Protein AF-A0A0F9JT45-F1 (afdb_monomer_lite)

Secondary structure (DSSP, 8-state):
---TT--SSSHHHHHHHHHTPPSTTHHHHHHHHIIIIITT-TT--B---HHHHHHHHHSPPTTT-PPP-EEE---TTPPPEEE-EEEESSTTS-B-TTTEEEE-HHHHHHHTT--HHHHHHHHHHHHHHSSTTT--

Organism: NCBI:txid412755

Radius of gyration: 20.32 Å; chains: 1; bounding box: 51×33×60 Å

Sequence (136 aa):
MKSGNTKSCGCLSREIKAATALPGSLGAMRQVILQNYKRGGKGKAWDLSEIEFYNISQGPCFYCGAVPTQKRKGKGNGHDFVYNGVDRIDNTKDYIKSNCVPCCKICNYAKSNMSLKEFQKWAIKLGKNAMAEQWG

pLDDT: mean 85.78, std 13.14, range [45.91, 98.44]

Foldseek 3Di:
DDDPPDPDPCVVVLVVCVVPFDPEQLQQLVVLCCVCPVPPDDPADAPDDSVLQLVQFQAQAPPPRHGFDDWGCGPDPYHIDTTFHWDFLQPVHHNDSVGIHGHHPVLCVQCPNPHNVRSVVVVVCCVVDPCPPPVD

Structure (mmCIF, N/CA/C/O backbone):
data_AF-A0A0F9JT45-F1
#
_entry.id   AF-A0A0F9JT45-F1
#
loop_
_atom_site.group_PDB
_atom_site.id
_atom_site.type_symbol
_atom_site.label_atom_id
_atom_site.label_alt_id
_atom_site.label_comp_id
_atom_site.label_asym_id
_atom_site.label_entity_id
_atom_site.label_seq_id
_atom_site.pdbx_PDB_ins_code
_atom_site.Cartn_x
_atom_site.Cartn_y
_atom_site.Cartn_z
_atom_site.occupancy
_atom_site.B_iso_or_equiv
_atom_site.auth_seq_id
_atom_site.auth_comp_id
_atom_site.auth_asym_id
_atom_site.auth_atom_id
_atom_site.pdbx_PDB_model_num
ATOM 1 N N . MET A 1 1 ? 10.444 23.303 -44.859 1.00 45.91 1 MET A N 1
ATOM 2 C CA . MET A 1 1 ? 11.021 23.435 -43.503 1.00 45.91 1 MET A CA 1
ATOM 3 C C . MET A 1 1 ? 11.325 22.029 -42.979 1.00 45.91 1 MET A C 1
ATOM 5 O O . MET A 1 1 ? 10.394 21.308 -42.653 1.00 45.91 1 MET A O 1
ATOM 9 N N . LYS A 1 2 ? 12.584 21.566 -43.013 1.00 47.28 2 LYS A N 1
ATOM 10 C CA . LYS A 1 2 ? 12.975 20.271 -42.421 1.00 47.28 2 LYS A CA 1
ATOM 11 C C . LYS A 1 2 ? 13.520 20.562 -41.027 1.00 47.28 2 LYS A C 1
ATOM 13 O O . LYS A 1 2 ? 14.575 21.175 -40.915 1.00 47.28 2 LYS A O 1
ATOM 18 N N . SER A 1 3 ? 12.794 20.199 -39.972 1.00 55.66 3 SER A N 1
ATOM 19 C CA . SER A 1 3 ? 13.337 20.319 -38.619 1.00 55.66 3 SER A CA 1
ATOM 20 C C . SER A 1 3 ? 14.501 19.327 -38.471 1.00 55.66 3 SER A C 1
ATOM 22 O O . SER A 1 3 ? 14.342 18.128 -38.702 1.00 55.66 3 SER A O 1
ATOM 24 N N . GLY A 1 4 ? 15.687 19.818 -38.099 1.00 59.53 4 GLY A N 1
ATOM 25 C CA . GLY A 1 4 ? 16.924 19.030 -37.951 1.00 59.53 4 GLY A CA 1
ATOM 26 C C . GLY A 1 4 ? 16.915 17.987 -36.820 1.00 59.53 4 GLY A C 1
ATOM 27 O O . GLY A 1 4 ? 17.956 17.428 -36.497 1.00 59.53 4 GLY A O 1
ATOM 28 N N . ASN A 1 5 ? 15.752 17.711 -36.221 1.00 64.75 5 ASN A N 1
ATOM 29 C CA . ASN A 1 5 ? 15.586 16.787 -35.096 1.00 64.75 5 ASN A CA 1
ATOM 30 C C . ASN A 1 5 ? 15.126 15.379 -35.509 1.00 64.75 5 ASN A C 1
ATOM 32 O O . ASN A 1 5 ? 15.072 14.479 -34.669 1.00 64.75 5 ASN A O 1
ATOM 36 N N . THR A 1 6 ? 14.787 15.157 -36.781 1.00 63.97 6 THR A N 1
ATOM 37 C CA . THR A 1 6 ? 14.253 13.867 -37.240 1.00 63.97 6 THR A CA 1
ATOM 38 C C . THR A 1 6 ? 15.387 12.958 -37.715 1.00 63.97 6 THR A C 1
ATOM 40 O O . THR A 1 6 ? 15.834 13.055 -38.853 1.00 63.97 6 THR A O 1
ATOM 43 N N . LYS A 1 7 ? 15.859 12.065 -36.834 1.00 65.75 7 LYS A N 1
ATOM 44 C CA . LYS A 1 7 ? 16.966 11.126 -37.119 1.00 65.75 7 LYS A CA 1
ATOM 45 C C . LYS A 1 7 ? 16.560 9.871 -37.914 1.00 65.75 7 LYS A C 1
ATOM 47 O O . LYS A 1 7 ? 17.424 9.078 -38.261 1.00 65.75 7 LYS A O 1
ATOM 52 N N . SER A 1 8 ? 15.266 9.640 -38.159 1.00 67.75 8 SER A N 1
ATOM 53 C CA . SER A 1 8 ? 14.771 8.481 -38.928 1.00 67.75 8 SER A CA 1
ATOM 54 C C . SER A 1 8 ? 13.320 8.669 -39.388 1.00 67.75 8 SER A C 1
ATOM 56 O O . SER A 1 8 ? 12.623 9.550 -38.888 1.00 67.75 8 SER A O 1
ATOM 58 N N . CYS A 1 9 ? 12.831 7.774 -40.251 1.00 73.81 9 CYS A N 1
ATOM 59 C CA . CYS A 1 9 ? 11.432 7.691 -40.695 1.00 73.81 9 CYS A CA 1
ATOM 60 C C . CYS A 1 9 ? 10.429 7.218 -39.613 1.00 73.81 9 CYS A C 1
ATOM 62 O O . CYS A 1 9 ? 9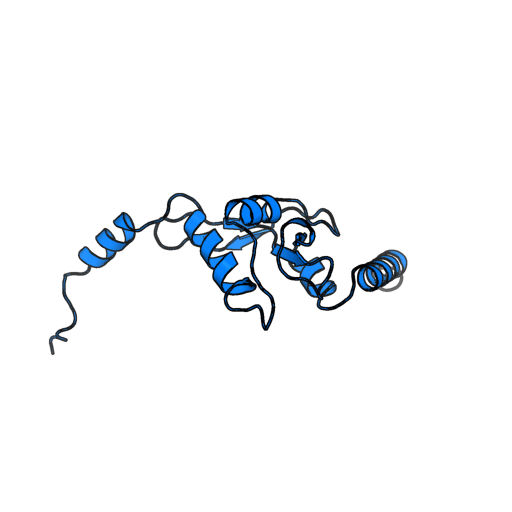.286 6.904 -39.927 1.00 73.81 9 CYS A O 1
ATOM 64 N N . GLY A 1 10 ? 10.836 7.150 -38.338 1.00 65.81 10 GLY A N 1
ATOM 65 C CA . GLY A 1 10 ? 10.002 6.701 -37.215 1.00 65.81 10 GLY A CA 1
ATOM 66 C C . GLY A 1 10 ? 10.206 5.234 -36.813 1.00 65.81 10 GLY A C 1
ATOM 67 O O . GLY A 1 10 ? 9.851 4.861 -35.692 1.00 65.81 10 GLY A O 1
ATOM 68 N N . CYS A 1 11 ? 10.849 4.424 -37.660 1.00 75.50 11 CYS A N 1
ATOM 69 C CA . CYS A 1 11 ? 11.159 3.013 -37.384 1.00 75.50 11 CYS A CA 1
ATOM 70 C C . CYS A 1 11 ? 12.142 2.848 -36.217 1.00 75.50 11 CYS A C 1
ATOM 72 O O . CYS A 1 11 ? 11.876 2.068 -35.305 1.00 75.50 11 CYS A O 1
ATOM 74 N N . LEU A 1 12 ? 13.164 3.710 -36.143 1.00 75.00 12 LEU A N 1
ATOM 75 C CA . LEU A 1 12 ? 14.150 3.704 -35.058 1.00 75.00 12 LEU A CA 1
ATOM 76 C C . LEU A 1 12 ? 13.499 3.870 -33.673 1.00 75.00 12 LEU A C 1
ATOM 78 O O . LEU A 1 12 ? 13.908 3.244 -32.701 1.00 75.00 12 LEU A O 1
ATOM 82 N N . SER A 1 13 ? 12.443 4.686 -33.559 1.00 71.56 13 SER A N 1
ATOM 83 C CA . SER A 1 13 ? 11.729 4.855 -32.285 1.00 71.56 13 SER A CA 1
ATOM 84 C C . SER A 1 13 ? 10.945 3.602 -31.886 1.00 71.56 13 SER A C 1
ATOM 86 O O . SER A 1 13 ? 10.856 3.290 -30.698 1.00 71.56 13 SER A O 1
ATOM 88 N N . ARG A 1 14 ? 10.366 2.884 -32.857 1.00 72.25 14 ARG A N 1
ATOM 89 C CA . ARG A 1 14 ? 9.633 1.634 -32.606 1.00 72.25 14 ARG A CA 1
ATOM 90 C C . ARG A 1 14 ? 10.591 0.512 -32.210 1.00 72.25 14 ARG A C 1
ATOM 92 O O . ARG A 1 14 ? 10.318 -0.173 -31.230 1.00 72.25 14 ARG A O 1
ATOM 99 N N . GLU A 1 15 ? 11.719 0.390 -32.900 1.00 76.88 15 GLU A N 1
ATOM 100 C CA . GLU A 1 15 ? 12.769 -0.599 -32.625 1.00 76.88 15 GLU A CA 1
ATOM 101 C C . GLU A 1 15 ? 13.390 -0.399 -31.241 1.00 76.88 15 GLU A C 1
ATOM 103 O O . GLU A 1 15 ? 13.425 -1.334 -30.444 1.00 76.88 15 GLU A O 1
ATOM 108 N N . ILE A 1 16 ? 13.773 0.835 -30.892 1.00 75.25 16 ILE A N 1
ATOM 109 C CA . ILE A 1 16 ? 14.309 1.146 -29.559 1.00 75.25 16 ILE A CA 1
ATOM 110 C C . ILE A 1 16 ? 13.280 0.827 -28.467 1.00 75.25 16 ILE A C 1
ATOM 112 O O . ILE A 1 16 ? 13.630 0.251 -27.438 1.00 75.25 16 ILE A O 1
ATOM 116 N N . LYS A 1 17 ? 12.000 1.172 -28.665 1.00 72.56 17 LYS A N 1
ATOM 117 C CA . LYS A 1 17 ? 10.938 0.861 -27.691 1.00 72.56 17 LYS A CA 1
ATOM 118 C C . LYS A 1 17 ? 10.716 -0.639 -27.524 1.00 72.56 17 LYS A C 1
ATOM 120 O O . LYS A 1 17 ? 10.436 -1.067 -26.411 1.00 72.56 17 LYS A O 1
ATOM 125 N N . ALA A 1 18 ? 10.826 -1.417 -28.598 1.00 71.31 18 ALA A N 1
ATOM 126 C CA . ALA A 1 18 ? 10.736 -2.871 -28.531 1.00 71.31 18 ALA A CA 1
ATOM 127 C C . ALA A 1 18 ? 11.945 -3.469 -27.793 1.00 71.31 18 ALA A C 1
ATOM 129 O O . ALA A 1 18 ? 11.760 -4.272 -26.886 1.00 71.31 18 ALA A O 1
ATOM 130 N N . ALA A 1 19 ? 13.161 -3.014 -28.110 1.00 69.00 19 ALA A N 1
ATOM 131 C CA . ALA A 1 19 ? 14.399 -3.487 -27.488 1.00 69.00 19 ALA A CA 1
ATOM 132 C C . ALA A 1 19 ? 14.518 -3.126 -25.995 1.00 69.00 19 ALA A C 1
ATOM 134 O O . ALA A 1 19 ? 15.169 -3.832 -25.234 1.00 69.00 19 ALA A O 1
ATOM 135 N N . THR A 1 20 ? 13.888 -2.030 -25.566 1.00 69.31 20 THR A N 1
ATOM 136 C CA . THR A 1 20 ? 13.903 -1.558 -24.168 1.00 69.31 20 THR A CA 1
ATOM 137 C C . THR A 1 20 ? 12.649 -1.942 -23.378 1.00 69.31 20 THR A C 1
ATOM 139 O O . THR A 1 20 ? 12.500 -1.541 -22.219 1.00 69.31 20 THR A O 1
ATOM 142 N N . ALA A 1 21 ? 11.727 -2.698 -23.981 1.00 66.88 21 ALA A N 1
ATOM 143 C CA . ALA A 1 21 ? 10.510 -3.132 -23.313 1.00 66.88 21 ALA A CA 1
ATOM 144 C C . ALA A 1 21 ? 10.853 -4.079 -22.154 1.00 66.88 21 ALA A C 1
ATOM 146 O O . ALA A 1 21 ? 11.523 -5.093 -22.329 1.00 66.88 21 ALA A O 1
ATOM 147 N N . LEU A 1 22 ? 10.378 -3.749 -20.952 1.00 70.69 22 LEU A N 1
ATOM 148 C CA . LEU A 1 22 ? 10.501 -4.642 -19.802 1.00 70.69 22 LEU A CA 1
ATOM 149 C C . LEU A 1 22 ? 9.514 -5.812 -19.943 1.00 70.69 22 LEU A C 1
ATOM 151 O O . LEU A 1 22 ? 8.386 -5.587 -20.394 1.00 70.69 22 LEU A O 1
ATOM 155 N N . PRO A 1 23 ? 9.895 -7.031 -19.526 1.00 71.00 23 PRO A N 1
ATOM 156 C CA . PRO A 1 23 ? 9.037 -8.201 -19.649 1.00 71.00 23 PRO A CA 1
ATOM 157 C C . PRO A 1 23 ? 7.801 -8.090 -18.749 1.00 71.00 23 PRO A C 1
ATOM 159 O O . PRO A 1 23 ? 7.854 -7.552 -17.636 1.00 71.00 23 PRO A O 1
ATOM 162 N N . GLY A 1 24 ? 6.683 -8.638 -19.226 1.00 83.12 24 GLY A N 1
ATOM 163 C CA . GLY A 1 24 ? 5.453 -8.747 -18.446 1.00 83.12 24 GLY A CA 1
ATOM 164 C C . GLY A 1 24 ? 4.906 -7.392 -17.984 1.00 83.12 24 GLY A C 1
ATOM 165 O O . GLY A 1 24 ? 4.845 -6.419 -18.738 1.00 83.12 24 GLY A O 1
ATOM 166 N N . SER A 1 25 ? 4.489 -7.340 -16.721 1.00 88.88 25 SER A N 1
ATOM 167 C CA . SER A 1 25 ? 3.911 -6.159 -16.071 1.00 88.88 25 SER A CA 1
ATOM 168 C C . SER A 1 25 ? 4.940 -5.323 -15.291 1.00 88.88 25 SER A C 1
ATOM 170 O O . SER A 1 25 ? 4.585 -4.303 -14.692 1.00 88.88 25 SER A O 1
ATOM 172 N N . LEU A 1 26 ? 6.230 -5.689 -15.33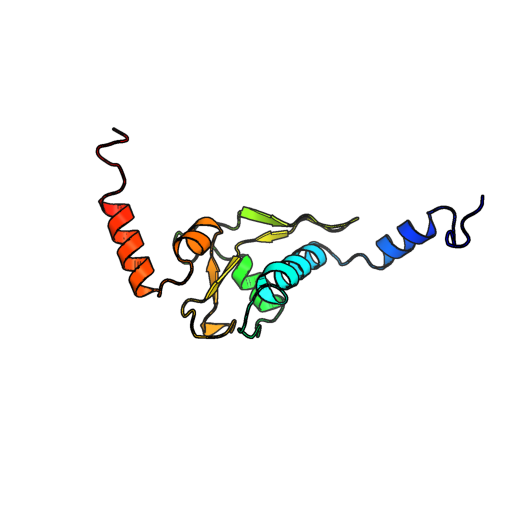0 1.00 88.50 26 LEU A N 1
ATOM 173 C CA . LEU A 1 26 ? 7.289 -5.083 -14.511 1.00 88.50 26 LEU A CA 1
ATOM 174 C C . LEU A 1 26 ? 7.415 -3.568 -14.728 1.00 88.50 26 LEU A C 1
ATOM 176 O O . LEU A 1 26 ? 7.564 -2.794 -13.781 1.00 88.50 26 LEU A O 1
ATOM 180 N N . GLY A 1 27 ? 7.307 -3.120 -15.981 1.00 90.19 27 GLY A N 1
ATOM 181 C CA . GLY A 1 27 ? 7.345 -1.695 -16.312 1.00 90.19 27 GLY A CA 1
ATOM 182 C C . GLY A 1 27 ? 6.165 -0.910 -15.732 1.00 90.19 27 GLY A C 1
ATOM 183 O O . GLY A 1 27 ? 6.344 0.218 -15.266 1.00 90.19 27 GLY A O 1
ATOM 184 N N . ALA A 1 28 ? 4.967 -1.499 -15.720 1.00 93.00 28 ALA A N 1
ATOM 185 C CA . ALA A 1 28 ? 3.786 -0.897 -15.108 1.00 93.00 28 ALA A CA 1
ATOM 186 C C . ALA A 1 28 ? 3.910 -0.873 -13.575 1.00 93.00 28 ALA A C 1
ATOM 188 O O . ALA A 1 28 ? 3.671 0.170 -12.967 1.00 93.00 28 ALA A O 1
ATOM 189 N N . MET A 1 29 ? 4.385 -1.959 -12.960 1.00 93.38 29 MET A N 1
ATOM 190 C CA . MET A 1 29 ? 4.656 -2.048 -11.520 1.00 93.38 29 MET A CA 1
ATOM 191 C C . MET A 1 29 ? 5.655 -0.981 -11.049 1.00 93.38 29 MET A C 1
ATOM 193 O O . MET A 1 29 ? 5.364 -0.214 -10.130 1.00 93.38 29 MET A O 1
ATOM 197 N N . ARG A 1 30 ? 6.806 -0.847 -11.721 1.00 92.31 30 ARG A N 1
ATOM 198 C CA . ARG A 1 30 ? 7.820 0.173 -11.392 1.00 92.31 30 ARG A CA 1
ATOM 199 C C . ARG A 1 30 ? 7.266 1.593 -11.471 1.00 92.31 30 ARG A C 1
ATOM 201 O O . ARG A 1 30 ? 7.626 2.442 -10.658 1.00 92.31 30 ARG A O 1
ATOM 208 N N . GLN A 1 31 ? 6.360 1.865 -12.413 1.00 91.00 31 GLN A N 1
ATOM 209 C CA . GLN A 1 31 ? 5.684 3.162 -12.475 1.00 91.00 31 GLN A CA 1
ATOM 210 C C . GLN A 1 31 ? 4.779 3.410 -11.265 1.00 91.00 31 GLN A C 1
ATOM 212 O O . GLN A 1 31 ? 4.736 4.545 -10.794 1.00 91.00 31 GLN A O 1
ATOM 217 N N . VAL A 1 32 ? 4.085 2.389 -10.752 1.00 91.50 32 VAL A N 1
ATOM 218 C CA . VAL A 1 32 ? 3.280 2.508 -9.523 1.00 91.50 32 VAL A CA 1
ATOM 219 C C . VAL A 1 32 ? 4.168 2.884 -8.336 1.00 91.50 32 VAL A C 1
ATOM 221 O O . VAL A 1 32 ? 3.842 3.843 -7.633 1.00 91.50 32 VAL A O 1
ATOM 224 N N . ILE A 1 33 ? 5.301 2.192 -8.162 1.00 90.62 33 ILE A N 1
ATOM 225 C CA . ILE A 1 33 ? 6.294 2.481 -7.111 1.00 90.62 33 ILE A CA 1
ATOM 226 C C . ILE A 1 33 ? 6.785 3.931 -7.226 1.00 90.62 33 ILE A C 1
ATOM 228 O O . ILE A 1 33 ? 6.785 4.691 -6.256 1.00 90.62 33 ILE A O 1
ATOM 232 N N . LEU A 1 34 ? 7.170 4.349 -8.435 1.00 88.38 34 LEU A N 1
ATOM 233 C CA . LEU A 1 34 ? 7.713 5.686 -8.670 1.00 88.38 34 LEU A CA 1
ATOM 234 C C . LEU A 1 34 ? 6.697 6.799 -8.405 1.00 88.38 34 LEU A C 1
ATOM 236 O O . LEU A 1 34 ? 7.047 7.798 -7.780 1.00 88.38 34 LEU A O 1
ATOM 240 N N . GLN A 1 35 ? 5.464 6.652 -8.895 1.00 83.12 35 GLN A N 1
ATOM 241 C CA . GLN A 1 35 ? 4.447 7.701 -8.803 1.00 83.12 35 GLN A CA 1
ATOM 242 C C . GLN A 1 35 ? 3.930 7.892 -7.384 1.00 83.12 35 GLN A C 1
ATOM 244 O O . GLN A 1 35 ? 3.907 9.018 -6.895 1.00 83.12 35 GLN A O 1
ATOM 249 N N . ASN A 1 36 ? 3.521 6.808 -6.732 1.00 73.38 36 ASN A N 1
ATOM 250 C CA . ASN A 1 36 ? 2.840 6.912 -5.447 1.00 73.38 36 ASN A CA 1
ATOM 251 C C . ASN A 1 36 ? 3.827 7.089 -4.295 1.00 73.38 36 ASN A C 1
ATOM 253 O O . ASN A 1 36 ? 3.494 7.734 -3.306 1.00 73.38 36 ASN A O 1
ATOM 257 N N . TYR A 1 37 ? 5.044 6.556 -4.433 1.00 73.56 37 TYR A N 1
ATOM 258 C CA . TYR A 1 37 ? 5.875 6.322 -3.261 1.00 73.56 37 TYR A CA 1
ATOM 259 C C . TYR A 1 37 ? 7.269 6.944 -3.329 1.00 73.56 37 TYR A C 1
ATOM 261 O O . TYR A 1 37 ? 7.678 7.567 -2.356 1.00 73.56 37 TYR A O 1
ATOM 269 N N . LYS A 1 38 ? 7.970 6.894 -4.472 1.00 69.94 38 LYS A N 1
ATOM 270 C CA . LYS A 1 38 ? 9.281 7.573 -4.600 1.00 69.94 38 LYS A CA 1
ATOM 271 C C . LYS A 1 38 ? 9.180 9.073 -4.891 1.00 69.94 38 LYS A C 1
ATOM 273 O O . LYS A 1 38 ? 10.080 9.817 -4.527 1.00 69.94 38 LYS A O 1
ATOM 278 N N . ARG A 1 39 ? 8.118 9.525 -5.571 1.00 62.03 39 ARG A N 1
ATOM 279 C CA . ARG A 1 39 ? 7.908 10.951 -5.912 1.00 62.03 39 ARG A CA 1
ATOM 280 C C . ARG A 1 39 ? 6.833 11.637 -5.067 1.00 62.03 39 ARG A C 1
ATOM 282 O O . ARG A 1 39 ? 6.888 12.848 -4.903 1.00 62.03 39 ARG A O 1
ATOM 289 N N . GLY A 1 40 ? 5.856 10.877 -4.565 1.00 56.22 40 GLY A N 1
ATOM 290 C CA . GLY A 1 40 ? 4.702 11.401 -3.822 1.00 56.22 40 GLY A CA 1
ATOM 291 C C . GLY A 1 40 ? 4.845 11.401 -2.295 1.00 56.22 40 GLY A C 1
ATOM 292 O O . GLY A 1 40 ? 4.106 12.116 -1.620 1.00 56.22 40 GLY A O 1
ATOM 293 N N . GLY A 1 41 ? 5.786 10.634 -1.733 1.00 58.50 41 GLY A N 1
ATOM 294 C CA . GLY A 1 41 ? 6.009 10.556 -0.290 1.00 58.50 41 GLY A CA 1
ATOM 295 C C . GLY A 1 41 ? 6.738 11.789 0.237 1.00 58.50 41 GLY A C 1
ATOM 296 O O . GLY A 1 41 ? 7.964 11.814 0.278 1.00 58.50 41 GLY A O 1
ATOM 297 N N . LYS A 1 42 ? 6.007 12.825 0.658 1.00 61.59 42 LYS A N 1
ATOM 298 C CA . LYS A 1 42 ? 6.602 13.947 1.397 1.00 61.59 42 LYS A CA 1
ATOM 299 C C . LYS A 1 42 ? 7.132 13.432 2.746 1.00 61.59 42 LYS A C 1
ATOM 301 O O . LYS A 1 42 ? 6.364 13.257 3.685 1.00 61.59 42 LYS A O 1
ATOM 306 N N . GLY A 1 43 ? 8.438 13.170 2.818 1.00 70.44 43 GLY A N 1
ATOM 307 C CA . GLY A 1 43 ? 9.174 12.961 4.071 1.00 70.44 43 GLY A CA 1
ATOM 308 C C . GLY A 1 43 ? 9.199 11.538 4.641 1.00 70.44 43 GLY A C 1
ATOM 309 O O . GLY A 1 43 ? 9.374 11.403 5.850 1.00 70.44 43 GLY A O 1
ATOM 310 N N . LYS A 1 44 ? 9.009 10.488 3.824 1.00 84.25 44 LYS A N 1
ATOM 311 C CA . LYS A 1 44 ? 9.135 9.084 4.271 1.00 84.25 44 LYS A CA 1
ATOM 312 C C . LYS A 1 44 ? 9.978 8.259 3.312 1.00 84.25 44 LYS A C 1
ATOM 314 O O . LYS A 1 44 ? 9.783 8.340 2.099 1.00 84.25 44 LYS A O 1
ATOM 319 N N . ALA A 1 45 ? 10.900 7.476 3.859 1.00 88.69 45 ALA A N 1
ATOM 320 C CA . ALA A 1 45 ? 11.790 6.631 3.080 1.00 88.69 45 ALA A CA 1
ATOM 321 C C . ALA A 1 45 ? 11.038 5.425 2.501 1.00 88.69 45 ALA A C 1
ATOM 323 O O . ALA A 1 45 ? 10.094 4.900 3.101 1.00 88.69 45 ALA A O 1
ATOM 324 N N . TRP A 1 46 ? 11.467 4.999 1.314 1.00 90.44 46 TRP A N 1
ATOM 325 C CA . TRP A 1 46 ? 10.991 3.783 0.667 1.00 90.44 46 TRP A CA 1
ATOM 326 C C . TRP A 1 46 ? 12.066 2.705 0.738 1.00 90.44 46 TRP A C 1
ATOM 328 O O . TRP A 1 46 ? 13.031 2.768 -0.023 1.00 90.44 46 TRP A O 1
ATOM 338 N N . ASP A 1 47 ? 11.864 1.720 1.611 1.00 92.75 47 ASP A N 1
ATOM 339 C CA . ASP A 1 47 ? 12.793 0.613 1.878 1.00 92.75 47 ASP A CA 1
ATOM 340 C C . ASP A 1 47 ? 12.162 -0.755 1.553 1.00 92.75 47 ASP A C 1
ATOM 342 O O . ASP A 1 47 ? 12.477 -1.787 2.134 1.00 92.75 47 ASP A O 1
ATOM 346 N N . LEU A 1 48 ? 11.212 -0.764 0.614 1.00 92.38 48 LEU A N 1
ATOM 347 C CA . LEU A 1 48 ? 10.676 -1.994 0.038 1.00 92.38 48 LEU A CA 1
ATOM 348 C C . LEU A 1 48 ? 11.395 -2.301 -1.275 1.00 92.38 48 LEU A C 1
ATOM 350 O O . LEU A 1 48 ? 11.416 -1.473 -2.199 1.00 92.38 48 LEU A O 1
ATOM 354 N N . SER A 1 49 ? 11.905 -3.522 -1.399 1.00 92.94 49 SER A N 1
ATOM 355 C CA . SER A 1 49 ? 12.355 -4.067 -2.678 1.00 92.94 49 SER A CA 1
ATOM 356 C C . SER A 1 49 ? 11.185 -4.240 -3.658 1.00 92.94 49 SER A C 1
ATOM 358 O O . SER A 1 49 ? 10.010 -4.245 -3.284 1.00 92.94 49 SER A O 1
ATOM 360 N N . GLU A 1 50 ? 11.493 -4.412 -4.947 1.00 92.62 50 GLU A N 1
ATOM 361 C CA . GLU A 1 50 ? 10.468 -4.662 -5.973 1.00 92.62 50 GLU A CA 1
ATOM 362 C C . GLU A 1 50 ? 9.672 -5.947 -5.701 1.00 92.62 50 GLU A C 1
ATOM 364 O O . GLU A 1 50 ? 8.465 -5.976 -5.932 1.00 92.62 50 GLU A O 1
ATOM 369 N N . ILE A 1 51 ? 10.333 -6.979 -5.168 1.00 94.06 51 ILE A N 1
ATOM 370 C CA . ILE A 1 51 ? 9.716 -8.269 -4.831 1.00 94.06 51 ILE A CA 1
ATOM 371 C C . ILE A 1 51 ? 8.799 -8.128 -3.615 1.00 94.06 51 ILE A C 1
ATOM 373 O O . ILE A 1 51 ? 7.682 -8.641 -3.621 1.00 94.06 51 ILE A O 1
ATOM 377 N N . GLU A 1 52 ? 9.230 -7.408 -2.579 1.00 94.88 52 GLU A N 1
ATOM 378 C CA . GLU A 1 52 ? 8.384 -7.153 -1.409 1.00 94.88 52 GLU A CA 1
ATOM 379 C C . GLU A 1 52 ? 7.166 -6.320 -1.779 1.00 94.88 52 GLU A C 1
ATOM 381 O O . GLU A 1 52 ? 6.050 -6.675 -1.406 1.00 94.88 52 GLU A O 1
ATOM 386 N N . PHE A 1 53 ? 7.361 -5.259 -2.568 1.00 95.19 53 PHE A N 1
ATOM 387 C CA . PHE A 1 53 ? 6.252 -4.481 -3.102 1.00 95.19 53 PHE A CA 1
ATOM 388 C C . PHE A 1 53 ? 5.287 -5.363 -3.892 1.00 95.19 53 PHE A C 1
ATOM 390 O O . PHE A 1 53 ? 4.084 -5.288 -3.657 1.00 95.19 53 PHE A O 1
ATOM 397 N N . TYR A 1 54 ? 5.797 -6.202 -4.799 1.00 95.19 54 TYR A N 1
ATOM 398 C CA . TYR A 1 54 ? 4.970 -7.118 -5.576 1.00 95.19 54 TYR A CA 1
ATOM 399 C C . TYR A 1 54 ? 4.133 -7.999 -4.647 1.00 95.19 54 TYR A C 1
ATOM 401 O O . TYR A 1 54 ? 2.908 -7.922 -4.693 1.00 95.19 54 TYR A O 1
ATOM 409 N N . ASN A 1 55 ? 4.769 -8.732 -3.733 1.00 95.38 55 ASN A N 1
ATOM 410 C CA . ASN A 1 55 ? 4.087 -9.650 -2.821 1.00 95.38 55 ASN A CA 1
ATOM 411 C C . ASN A 1 55 ? 3.019 -8.950 -1.969 1.00 95.38 55 ASN A C 1
ATOM 413 O O . ASN A 1 55 ? 1.903 -9.451 -1.858 1.00 95.38 55 ASN A O 1
ATOM 417 N N . ILE A 1 56 ? 3.326 -7.769 -1.422 1.00 96.69 56 ILE A N 1
ATOM 418 C CA . ILE A 1 56 ? 2.351 -6.966 -0.673 1.00 96.69 56 ILE A CA 1
ATOM 419 C C . ILE A 1 56 ? 1.203 -6.558 -1.598 1.00 96.69 56 ILE A C 1
ATOM 421 O O . ILE A 1 56 ? 0.044 -6.776 -1.279 1.00 96.69 56 ILE A O 1
ATOM 425 N N . SER A 1 57 ? 1.504 -6.007 -2.771 1.00 96.06 57 SER A N 1
ATOM 426 C CA . SER A 1 57 ? 0.500 -5.484 -3.700 1.00 96.06 57 SER A CA 1
ATOM 427 C C . SER A 1 57 ? -0.443 -6.550 -4.269 1.00 96.06 57 SER A C 1
ATOM 429 O O . SER A 1 57 ? -1.535 -6.214 -4.717 1.00 96.06 57 SER A O 1
ATOM 431 N N . GLN A 1 58 ? -0.043 -7.823 -4.270 1.00 96.62 58 GLN A N 1
ATOM 432 C CA . GLN A 1 58 ? -0.882 -8.928 -4.740 1.00 96.62 58 GLN A CA 1
ATOM 433 C C . GLN A 1 58 ? -1.768 -9.520 -3.634 1.00 96.62 58 GLN A C 1
ATOM 435 O O . GLN A 1 58 ? -2.688 -10.282 -3.926 1.00 96.62 58 GLN A O 1
ATOM 440 N N . GLY A 1 59 ? -1.531 -9.159 -2.371 1.00 95.69 59 GLY A N 1
ATOM 441 C CA . GLY A 1 59 ? -2.332 -9.631 -1.247 1.00 95.69 59 GLY A CA 1
ATOM 442 C C . GLY A 1 59 ? -3.741 -9.017 -1.198 1.00 95.69 59 GLY A C 1
ATOM 443 O O . GLY A 1 59 ? -3.963 -7.902 -1.694 1.00 95.69 59 GLY A O 1
ATOM 444 N N . PRO A 1 60 ? -4.708 -9.706 -0.563 1.00 98.06 60 PRO A N 1
ATOM 445 C CA . PRO A 1 60 ? -6.001 -9.112 -0.238 1.00 98.06 60 PRO A CA 1
ATOM 446 C C . PRO A 1 60 ? -5.813 -7.945 0.736 1.00 98.06 60 PRO A C 1
ATOM 448 O O . PRO A 1 60 ? -4.899 -7.950 1.557 1.00 98.06 60 PRO A O 1
ATOM 451 N N . CYS A 1 61 ? -6.680 -6.939 0.655 1.00 98.44 61 CYS A N 1
ATOM 452 C CA . CYS A 1 61 ? -6.644 -5.776 1.535 1.00 98.44 61 CYS A CA 1
ATOM 453 C C . CYS A 1 61 ? -6.660 -6.212 3.003 1.00 98.44 61 CYS A C 1
ATOM 455 O O . CYS A 1 61 ? -7.583 -6.899 3.433 1.00 98.44 61 CYS A O 1
ATOM 457 N N . PHE A 1 62 ? -5.690 -5.747 3.784 1.00 98.31 62 PHE A N 1
ATOM 458 C CA . PHE A 1 62 ? -5.560 -6.069 5.202 1.00 98.31 62 PHE A CA 1
ATOM 459 C C . PHE A 1 62 ? -6.791 -5.656 6.022 1.00 98.31 62 PHE A C 1
ATOM 461 O O . PHE A 1 62 ? -7.135 -6.313 6.997 1.00 98.31 62 PHE A O 1
ATOM 468 N N . TYR A 1 63 ? -7.480 -4.586 5.613 1.00 97.38 63 TYR A N 1
ATOM 469 C CA . TYR A 1 63 ? -8.603 -4.027 6.368 1.00 97.38 63 TYR A CA 1
ATOM 470 C C . TYR A 1 63 ? -9.966 -4.626 6.021 1.00 97.38 63 TYR A C 1
ATOM 472 O O . TYR A 1 63 ? -10.819 -4.729 6.895 1.00 97.38 63 TYR A O 1
ATOM 480 N N . CYS A 1 64 ? -10.204 -4.972 4.753 1.00 96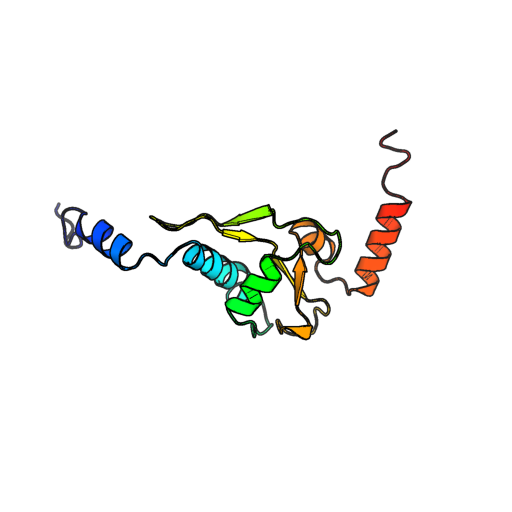.75 64 CYS A N 1
ATOM 481 C CA . CYS A 1 64 ? -11.527 -5.411 4.288 1.00 96.75 64 CYS A CA 1
ATOM 482 C C . CYS A 1 64 ? -11.518 -6.702 3.462 1.00 96.75 64 CYS A C 1
ATOM 484 O O . CYS A 1 64 ? -12.566 -7.118 2.981 1.00 96.75 64 CYS A O 1
ATOM 486 N N . GLY A 1 65 ? -10.354 -7.309 3.228 1.00 97.69 65 GLY A N 1
ATOM 487 C CA . GLY A 1 65 ? -10.214 -8.534 2.438 1.00 97.69 65 GLY A CA 1
ATOM 488 C C . GLY A 1 65 ? -10.340 -8.357 0.921 1.00 97.69 65 GLY A C 1
ATOM 489 O O . GLY A 1 65 ? -10.146 -9.321 0.187 1.00 97.69 65 GLY A O 1
ATOM 490 N N . ALA A 1 66 ? -10.625 -7.149 0.420 1.00 97.69 66 ALA A N 1
ATOM 491 C CA . ALA A 1 66 ? -10.793 -6.911 -1.014 1.00 97.69 66 ALA A CA 1
ATOM 492 C C . ALA A 1 66 ? -9.546 -7.303 -1.826 1.00 97.69 66 ALA A C 1
ATOM 494 O O . ALA A 1 66 ? -8.428 -6.863 -1.535 1.00 97.69 66 ALA A O 1
ATOM 495 N N . VAL A 1 67 ? -9.753 -8.087 -2.881 1.00 97.56 67 VAL A N 1
ATOM 496 C CA . VAL A 1 67 ? -8.695 -8.492 -3.815 1.00 97.56 67 VAL A CA 1
ATOM 497 C C . VAL A 1 67 ? -8.141 -7.293 -4.608 1.00 97.56 67 VAL A C 1
ATOM 499 O O . VAL A 1 67 ? -8.808 -6.257 -4.709 1.00 97.56 67 VAL A O 1
ATOM 502 N N . PRO A 1 68 ? -6.930 -7.406 -5.182 1.00 96.75 68 PRO A N 1
ATOM 503 C CA . PRO A 1 68 ? -6.372 -6.407 -6.090 1.00 96.75 68 PRO A CA 1
ATOM 504 C C . PRO A 1 68 ? -7.309 -6.048 -7.249 1.00 96.75 68 PRO A C 1
ATOM 506 O O . PRO A 1 68 ? -7.688 -6.900 -8.046 1.00 96.75 68 PRO A O 1
ATOM 509 N N . THR A 1 69 ? -7.651 -4.766 -7.376 1.00 95.69 69 THR A N 1
ATOM 510 C CA . THR A 1 69 ? -8.510 -4.262 -8.469 1.00 95.69 69 THR A CA 1
ATOM 511 C C . THR A 1 69 ? -7.957 -3.022 -9.162 1.00 95.69 69 THR A C 1
ATOM 513 O O . THR A 1 69 ? -8.419 -2.663 -10.246 1.00 95.69 69 THR A O 1
ATOM 516 N N . GLN A 1 70 ? -6.954 -2.351 -8.583 1.00 94.44 70 GLN A N 1
ATOM 517 C CA . GLN A 1 70 ? -6.348 -1.196 -9.239 1.00 94.44 70 GLN A CA 1
ATOM 518 C C . GLN A 1 70 ? -5.523 -1.675 -10.422 1.00 94.44 70 GLN A C 1
ATOM 520 O O . GLN A 1 70 ? -4.814 -2.671 -10.324 1.00 94.44 70 GLN A O 1
ATOM 525 N N . LYS A 1 71 ? -5.596 -0.954 -11.540 1.00 95.25 71 LYS A N 1
ATOM 526 C CA . LYS A 1 71 ? -4.909 -1.326 -12.772 1.00 95.25 71 LYS A CA 1
ATOM 527 C C . LYS A 1 71 ? -4.003 -0.201 -13.239 1.00 95.25 71 LYS A C 1
ATOM 529 O O . LYS A 1 71 ? -4.450 0.926 -13.458 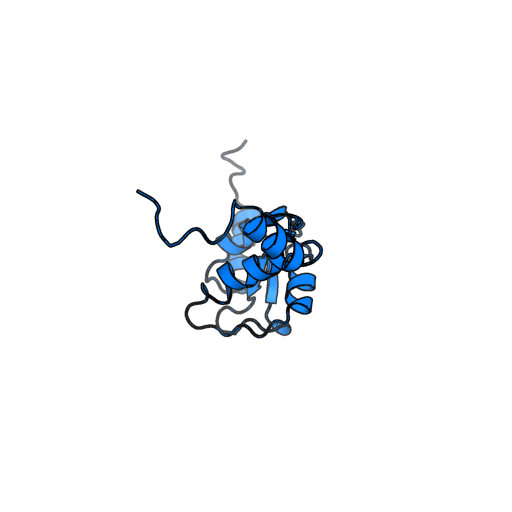1.00 95.25 71 LYS A O 1
ATOM 534 N N . ARG A 1 72 ? -2.731 -0.522 -13.457 1.00 93.75 72 ARG A N 1
ATOM 535 C CA . ARG A 1 72 ? -1.787 0.337 -14.163 1.00 93.75 72 ARG A CA 1
ATOM 536 C C . ARG A 1 72 ? -1.565 -0.203 -15.565 1.00 93.75 72 ARG A C 1
ATOM 538 O O . ARG A 1 72 ? -1.108 -1.330 -15.718 1.00 93.75 72 ARG A O 1
ATOM 545 N N . LYS A 1 73 ? -1.849 0.622 -16.575 1.00 92.00 73 LYS A N 1
ATOM 546 C CA . LYS A 1 73 ? -1.632 0.231 -17.967 1.00 92.00 73 LYS A CA 1
ATOM 547 C C . LYS A 1 73 ? -0.149 0.048 -18.277 1.00 92.00 73 LYS A C 1
ATOM 549 O O . LYS A 1 73 ? 0.671 0.905 -17.920 1.00 92.00 73 LYS A O 1
ATOM 554 N N . GLY A 1 74 ? 0.166 -1.042 -18.969 1.00 86.81 74 GLY A N 1
ATOM 555 C CA . GLY A 1 74 ? 1.459 -1.221 -19.618 1.00 86.81 74 GLY A CA 1
ATOM 556 C C . GLY A 1 74 ? 1.697 -0.139 -20.676 1.00 86.81 74 GLY A C 1
ATOM 557 O O . GLY A 1 74 ? 0.758 0.461 -21.203 1.00 86.81 74 GLY A O 1
ATOM 558 N N . LYS A 1 75 ? 2.964 0.166 -20.971 1.00 80.56 75 LYS A N 1
ATOM 559 C CA . LYS A 1 75 ? 3.334 1.044 -22.094 1.00 80.56 75 LYS A CA 1
ATOM 560 C C . LYS A 1 75 ? 3.923 0.203 -23.222 1.00 80.56 75 LYS A C 1
ATOM 562 O O . LYS A 1 75 ? 4.697 -0.712 -22.951 1.00 80.56 75 LYS A O 1
ATOM 567 N N . GLY A 1 76 ? 3.621 0.563 -24.471 1.00 76.12 76 GLY A N 1
ATOM 568 C CA . GLY A 1 76 ? 4.099 -0.176 -25.642 1.00 76.12 76 GLY A CA 1
ATOM 569 C C . GLY A 1 76 ? 3.584 -1.615 -25.623 1.00 76.12 76 GLY A C 1
ATOM 570 O O . GLY A 1 76 ? 2.382 -1.818 -25.514 1.00 76.12 76 GLY A O 1
ATOM 571 N N . ASN A 1 77 ? 4.504 -2.579 -25.667 1.00 70.81 77 ASN A N 1
ATOM 572 C CA . ASN A 1 77 ? 4.199 -4.014 -25.625 1.00 70.81 77 ASN A CA 1
ATOM 573 C C . ASN A 1 77 ? 4.125 -4.583 -24.191 1.00 70.81 77 ASN A C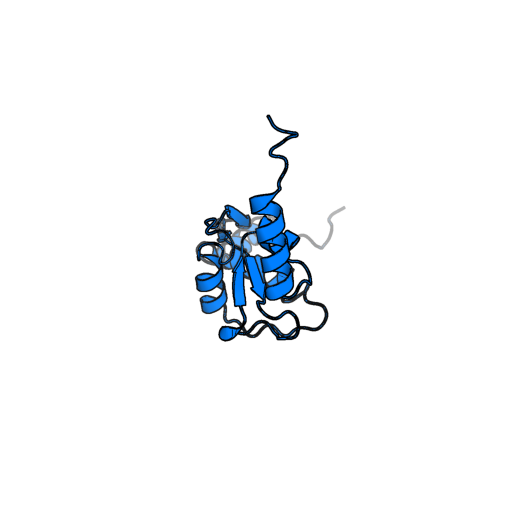 1
ATOM 575 O O . ASN A 1 77 ? 4.040 -5.793 -24.019 1.00 70.81 77 ASN A O 1
ATOM 579 N N . GLY A 1 78 ? 4.225 -3.740 -23.156 1.00 77.12 78 GLY A N 1
ATOM 580 C CA . GLY A 1 78 ? 4.153 -4.189 -21.763 1.00 77.12 78 GLY A CA 1
ATOM 581 C C . GLY A 1 78 ? 2.729 -4.548 -21.333 1.00 77.12 78 GLY A C 1
ATOM 582 O O . GLY A 1 78 ? 1.764 -3.945 -21.801 1.00 77.12 78 GLY A O 1
ATOM 583 N N . HIS A 1 79 ? 2.602 -5.477 -20.387 1.00 88.19 79 HIS A N 1
ATOM 584 C CA . HIS A 1 79 ? 1.310 -5.895 -19.841 1.00 88.19 79 HIS A CA 1
ATOM 585 C C . HIS A 1 79 ? 0.811 -4.950 -18.744 1.00 88.19 79 HIS A C 1
ATOM 587 O O . HIS A 1 79 ? 1.589 -4.279 -18.055 1.00 88.19 79 HIS A O 1
ATOM 593 N N . ASP A 1 80 ? -0.509 -4.927 -18.566 1.00 93.44 80 ASP A N 1
ATOM 594 C CA . ASP A 1 80 ? -1.148 -4.264 -17.434 1.00 93.44 80 ASP A CA 1
ATOM 595 C C . ASP A 1 80 ? -0.701 -4.895 -16.109 1.00 93.44 80 ASP A C 1
ATOM 597 O O . ASP A 1 80 ? -0.497 -6.104 -16.005 1.00 93.44 80 ASP A O 1
ATOM 601 N N . PHE A 1 81 ? -0.606 -4.069 -15.072 1.00 94.81 81 PHE A N 1
ATOM 602 C CA . PHE A 1 81 ? -0.347 -4.506 -13.707 1.00 94.81 81 PHE A CA 1
ATOM 603 C C . PHE A 1 81 ? -1.593 -4.286 -12.851 1.00 94.81 81 PHE A C 1
ATOM 605 O O . PHE A 1 81 ? -2.042 -3.145 -12.710 1.00 94.81 81 PHE A O 1
ATOM 612 N N . VAL A 1 82 ? -2.152 -5.365 -12.301 1.00 95.56 82 VAL A N 1
ATOM 613 C CA . VAL A 1 82 ? -3.272 -5.321 -11.351 1.00 95.56 82 VAL A CA 1
ATOM 614 C C . VAL A 1 82 ? -2.722 -5.442 -9.933 1.00 95.56 82 VAL A C 1
ATOM 616 O O . VAL A 1 82 ? -1.833 -6.253 -9.684 1.00 95.56 82 VAL A O 1
ATOM 619 N N . TYR A 1 83 ? -3.188 -4.593 -9.019 1.00 96.19 83 TYR A N 1
ATOM 620 C CA . TYR A 1 83 ? -2.585 -4.461 -7.697 1.00 96.19 83 TYR A CA 1
ATOM 621 C C . TYR A 1 83 ? -3.531 -3.865 -6.646 1.00 96.19 83 TYR A C 1
ATOM 623 O O . TYR A 1 83 ? -4.495 -3.154 -6.941 1.00 96.19 83 TYR A O 1
ATOM 631 N N . ASN A 1 84 ? -3.224 -4.149 -5.388 1.00 97.31 84 ASN A N 1
ATOM 632 C CA . ASN A 1 84 ? -3.585 -3.345 -4.235 1.00 97.31 84 ASN A CA 1
ATOM 633 C C . ASN A 1 84 ? -2.447 -2.378 -3.909 1.00 97.31 84 ASN A C 1
ATOM 635 O O . ASN A 1 84 ? -1.277 -2.629 -4.197 1.00 97.31 84 ASN A O 1
ATOM 639 N N . GLY A 1 85 ? -2.802 -1.244 -3.311 1.00 94.62 85 GLY A N 1
ATOM 640 C CA . GLY A 1 85 ? -1.815 -0.303 -2.808 1.00 94.62 85 GLY A CA 1
ATOM 641 C C . GLY A 1 85 ? -1.092 -0.854 -1.582 1.00 94.62 85 GLY A C 1
ATOM 642 O O . GLY A 1 85 ? -1.456 -1.888 -1.023 1.00 94.62 85 GLY A O 1
ATOM 643 N N . VAL A 1 86 ? -0.080 -0.113 -1.155 1.00 95.00 86 VAL A N 1
ATOM 644 C CA . VAL A 1 86 ? 0.617 -0.312 0.114 1.00 95.00 86 VAL A CA 1
ATOM 645 C C . VAL A 1 86 ? 0.191 0.793 1.071 1.00 95.00 86 VAL A C 1
ATOM 647 O O . VAL A 1 86 ? 0.349 1.973 0.742 1.00 95.00 86 VAL A O 1
ATOM 650 N N . ASP A 1 87 ? -0.334 0.406 2.230 1.00 95.31 87 ASP A N 1
ATOM 651 C CA . ASP A 1 87 ? -0.586 1.304 3.359 1.00 95.31 87 ASP A CA 1
ATOM 652 C C . ASP A 1 87 ? 0.432 1.051 4.476 1.00 95.31 87 ASP A C 1
ATOM 654 O O . ASP A 1 87 ? 0.954 -0.057 4.626 1.00 95.31 87 ASP A O 1
ATOM 658 N N . ARG A 1 88 ? 0.714 2.094 5.256 1.00 94.00 88 AR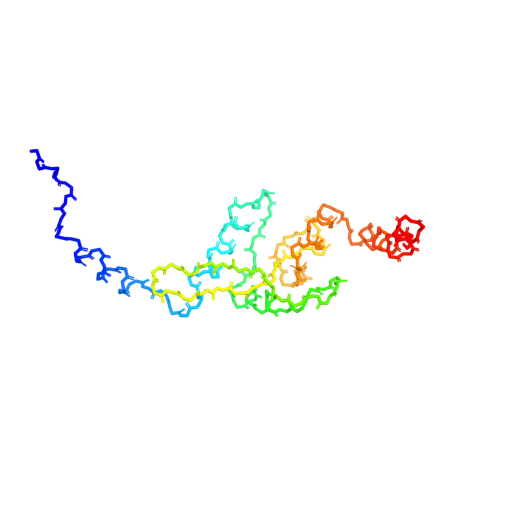G A N 1
ATOM 659 C CA . ARG A 1 88 ? 1.558 2.018 6.449 1.00 94.00 88 ARG A CA 1
ATOM 660 C C . ARG A 1 88 ? 0.661 1.877 7.668 1.00 94.00 88 ARG A C 1
ATOM 662 O O . ARG A 1 88 ? -0.154 2.762 7.931 1.00 94.00 88 ARG A O 1
ATOM 669 N N . ILE A 1 89 ? 0.830 0.801 8.431 1.00 95.25 89 ILE A N 1
ATOM 670 C CA . ILE A 1 89 ? 0.074 0.594 9.675 1.00 95.25 89 ILE A CA 1
ATOM 671 C C . ILE A 1 89 ? 0.317 1.776 10.619 1.00 95.25 89 ILE A C 1
ATOM 673 O O . ILE A 1 89 ? -0.626 2.379 11.136 1.00 95.25 89 ILE A O 1
ATOM 677 N N . ASP A 1 90 ? 1.588 2.132 10.791 1.00 94.25 90 ASP A N 1
ATOM 678 C CA . ASP A 1 90 ? 2.037 3.301 11.526 1.00 94.25 90 ASP A CA 1
ATOM 679 C C . ASP A 1 90 ? 2.528 4.375 10.546 1.00 94.25 90 ASP A C 1
ATOM 681 O O . ASP A 1 90 ? 3.583 4.257 9.912 1.00 94.25 90 ASP A O 1
ATOM 685 N N . ASN A 1 91 ? 1.751 5.454 10.438 1.00 91.25 91 ASN A N 1
ATOM 686 C CA . ASN A 1 91 ? 2.038 6.591 9.567 1.00 91.25 91 ASN A CA 1
ATOM 687 C C . ASN A 1 91 ? 3.277 7.401 10.000 1.00 91.25 91 ASN A C 1
ATOM 689 O O . ASN A 1 91 ? 3.784 8.203 9.205 1.00 91.25 91 ASN A O 1
ATOM 693 N N . THR A 1 92 ? 3.789 7.198 11.219 1.00 91.50 92 THR A N 1
ATOM 694 C CA . THR A 1 92 ? 5.022 7.838 11.700 1.00 91.50 92 THR A CA 1
ATOM 695 C C . THR A 1 92 ? 6.280 7.135 11.190 1.00 91.50 92 THR A C 1
ATOM 697 O O . THR A 1 92 ? 7.321 7.781 11.060 1.00 91.50 92 THR A O 1
ATOM 700 N N . LYS A 1 93 ? 6.177 5.861 10.799 1.00 92.38 93 LYS A N 1
ATOM 701 C CA . LYS A 1 93 ? 7.282 5.044 10.284 1.00 92.38 93 LYS A CA 1
ATOM 702 C C . LYS A 1 93 ? 7.375 5.085 8.757 1.00 92.38 93 LYS A C 1
ATOM 704 O O . LYS A 1 93 ? 6.449 5.519 8.060 1.00 92.38 93 LYS A O 1
ATOM 709 N N . ASP A 1 94 ? 8.515 4.640 8.246 1.00 92.38 94 ASP A N 1
ATOM 710 C CA . ASP A 1 94 ? 8.801 4.544 6.815 1.00 92.38 94 ASP A CA 1
ATOM 711 C C . ASP A 1 94 ? 8.115 3.337 6.158 1.00 92.38 94 ASP A C 1
ATOM 713 O O . ASP A 1 94 ? 7.413 2.550 6.808 1.00 92.38 94 ASP A O 1
ATOM 717 N N . TYR A 1 95 ? 8.292 3.209 4.843 1.00 93.12 95 TYR A N 1
ATOM 718 C CA . TYR A 1 95 ? 7.853 2.034 4.099 1.00 93.12 95 TYR A CA 1
ATOM 719 C C . TYR A 1 95 ? 8.882 0.913 4.248 1.00 93.12 95 TYR A C 1
ATOM 721 O O . TYR A 1 95 ? 9.746 0.743 3.393 1.00 93.12 95 TYR A O 1
ATOM 729 N N . ILE A 1 96 ? 8.768 0.168 5.346 1.00 94.75 96 ILE A N 1
ATOM 730 C CA . ILE A 1 96 ? 9.544 -1.042 5.643 1.00 94.75 96 ILE A CA 1
ATOM 731 C C . ILE A 1 96 ? 8.614 -2.255 5.669 1.00 94.75 96 ILE A C 1
ATOM 733 O O . ILE A 1 96 ? 7.429 -2.130 5.995 1.00 94.75 96 ILE A O 1
ATOM 737 N N . LYS A 1 97 ? 9.148 -3.448 5.389 1.00 95.50 97 LYS A N 1
ATOM 738 C CA . LYS A 1 97 ? 8.367 -4.694 5.302 1.00 95.50 97 LYS A CA 1
ATOM 739 C C . LYS A 1 97 ? 7.458 -4.939 6.514 1.00 95.50 97 LYS A C 1
ATOM 741 O O . LYS A 1 97 ? 6.331 -5.383 6.347 1.00 95.50 97 LYS A O 1
ATOM 746 N N . SER A 1 98 ? 7.925 -4.627 7.722 1.00 96.69 98 SER A N 1
ATOM 747 C CA . SER A 1 98 ? 7.178 -4.838 8.972 1.00 96.69 98 SER A CA 1
ATOM 748 C C . SER A 1 98 ? 6.078 -3.804 9.247 1.00 96.69 98 SER A C 1
ATOM 750 O O . SER A 1 98 ? 5.258 -4.019 10.135 1.00 96.69 98 SER A O 1
ATOM 752 N N . ASN A 1 99 ? 6.047 -2.687 8.515 1.00 96.44 99 ASN A N 1
ATOM 753 C CA . ASN A 1 99 ? 5.066 -1.610 8.685 1.00 96.44 99 ASN A CA 1
ATOM 754 C C . ASN A 1 99 ? 4.069 -1.518 7.517 1.00 96.44 99 ASN A C 1
ATOM 756 O O . ASN A 1 99 ? 3.099 -0.763 7.586 1.00 96.44 99 ASN A O 1
ATOM 760 N N . CYS A 1 100 ? 4.314 -2.251 6.433 1.00 96.00 100 CYS A N 1
ATOM 761 C CA . CYS A 1 100 ? 3.560 -2.143 5.194 1.00 96.00 100 CYS A CA 1
ATOM 762 C C . CYS A 1 100 ? 2.614 -3.324 4.991 1.00 96.00 100 CYS A C 1
ATOM 764 O O . CYS A 1 100 ? 3.012 -4.480 5.112 1.00 96.00 100 CYS A O 1
ATOM 766 N N . VAL A 1 101 ? 1.370 -3.022 4.619 1.00 97.69 101 VAL A N 1
ATOM 767 C CA . VAL A 1 101 ? 0.322 -4.022 4.370 1.00 97.69 101 VAL A CA 1
ATOM 768 C C . VAL A 1 101 ? -0.404 -3.780 3.045 1.00 97.69 101 VAL A C 1
ATOM 770 O O . VAL A 1 101 ? -0.466 -2.632 2.584 1.00 97.69 101 VAL A O 1
ATOM 773 N N . PRO A 1 102 ? -0.975 -4.834 2.424 1.00 97.81 102 PRO A N 1
ATOM 774 C CA . PRO A 1 102 ? -1.867 -4.678 1.279 1.00 97.81 102 PRO A CA 1
ATOM 775 C C . PRO A 1 102 ? -3.067 -3.812 1.651 1.00 97.81 102 PRO A C 1
ATOM 777 O O . PRO A 1 102 ? -3.734 -4.059 2.655 1.00 97.81 102 PRO A O 1
ATOM 780 N N . CYS A 1 103 ? -3.400 -2.831 0.820 1.00 97.75 103 CYS A N 1
ATOM 781 C CA . CYS A 1 103 ? -4.542 -1.963 1.061 1.00 97.75 103 CYS A CA 1
ATOM 782 C C . CYS A 1 103 ? -5.241 -1.573 -0.243 1.00 97.75 103 CYS A C 1
ATOM 784 O O . CYS A 1 103 ? -4.626 -1.062 -1.183 1.00 97.75 103 CYS A O 1
ATOM 786 N N . CYS A 1 104 ? -6.554 -1.793 -0.312 1.00 97.50 104 CYS A N 1
ATOM 787 C CA . CYS A 1 104 ? -7.339 -1.323 -1.446 1.00 97.50 104 CYS A CA 1
ATOM 788 C C . CYS A 1 104 ? -7.454 0.210 -1.422 1.00 97.50 104 CYS A C 1
ATOM 790 O O . CYS A 1 104 ? -7.319 0.857 -0.381 1.00 97.50 104 CYS A O 1
ATOM 792 N N . LYS A 1 105 ? -7.750 0.809 -2.580 1.00 95.44 105 LYS A N 1
ATOM 793 C CA . LYS A 1 105 ? -7.849 2.271 -2.721 1.00 95.44 105 LYS A CA 1
ATOM 794 C C . LYS A 1 105 ? -8.843 2.901 -1.737 1.00 95.44 105 LYS A C 1
ATOM 796 O O . LYS A 1 105 ? -8.573 3.977 -1.214 1.00 95.44 105 LYS A O 1
ATOM 801 N N . ILE A 1 106 ? -9.968 2.228 -1.492 1.00 96.94 106 ILE A N 1
ATOM 802 C CA . ILE A 1 106 ? -11.051 2.729 -0.639 1.00 96.94 106 ILE A CA 1
ATOM 803 C C . ILE A 1 106 ? -10.593 2.789 0.818 1.00 96.94 106 ILE A C 1
ATOM 805 O O . ILE A 1 106 ? -10.651 3.854 1.426 1.00 96.94 106 ILE A O 1
ATOM 809 N N . CYS A 1 107 ? -10.075 1.683 1.362 1.00 97.50 107 CYS A N 1
ATOM 810 C CA . CYS A 1 107 ? -9.580 1.651 2.737 1.00 97.50 107 CYS A CA 1
ATOM 811 C C . CYS A 1 107 ? -8.393 2.593 2.937 1.00 97.50 107 CYS A C 1
ATOM 813 O O . CYS A 1 107 ? -8.340 3.274 3.954 1.00 97.50 107 CYS A O 1
ATOM 815 N N . ASN A 1 108 ? -7.482 2.686 1.964 1.00 95.25 108 ASN A N 1
ATOM 816 C CA . ASN A 1 108 ? -6.335 3.586 2.059 1.00 95.25 108 ASN A CA 1
ATOM 817 C C . ASN A 1 108 ? -6.778 5.053 2.148 1.00 95.25 108 ASN A C 1
ATOM 819 O O . ASN A 1 108 ? -6.283 5.811 2.977 1.00 95.25 108 ASN A O 1
ATOM 823 N N . TYR A 1 109 ? -7.749 5.443 1.317 1.00 94.94 109 TYR A N 1
ATOM 824 C CA . TYR A 1 109 ? -8.313 6.790 1.341 1.00 94.94 109 TYR A CA 1
ATOM 825 C C . TYR A 1 109 ? -9.093 7.062 2.631 1.00 94.94 109 TYR A C 1
ATOM 827 O O . TYR A 1 109 ? -8.936 8.123 3.225 1.00 94.94 109 TYR A O 1
ATOM 835 N N . ALA A 1 110 ? -9.889 6.092 3.086 1.00 96.19 110 ALA A N 1
ATOM 836 C CA . ALA A 1 110 ? -10.653 6.206 4.321 1.00 96.19 110 ALA A CA 1
ATOM 837 C C . ALA A 1 110 ? -9.745 6.325 5.551 1.00 96.19 110 ALA A C 1
ATOM 839 O O . ALA A 1 110 ? -10.003 7.162 6.407 1.00 96.19 110 ALA A O 1
ATOM 840 N N . LYS A 1 111 ? -8.669 5.529 5.629 1.00 95.75 111 LYS A N 1
ATOM 841 C CA . LYS A 1 111 ? -7.694 5.597 6.722 1.00 95.75 111 LYS A CA 1
ATOM 842 C C . LYS A 1 111 ? -6.925 6.913 6.708 1.00 95.75 111 LYS A C 1
ATOM 844 O O . LYS A 1 111 ? -6.781 7.533 7.757 1.00 95.75 111 LYS A O 1
ATOM 849 N N . SER A 1 112 ? -6.463 7.359 5.538 1.00 93.06 112 SER A N 1
ATOM 850 C CA . SER A 1 112 ? -5.713 8.610 5.397 1.00 93.06 112 SER A CA 1
ATOM 851 C C . SER A 1 112 ? -4.562 8.685 6.423 1.00 93.06 112 SER A C 1
ATOM 853 O O . SER A 1 112 ? -3.718 7.787 6.498 1.00 93.06 112 SER A O 1
ATOM 855 N N . ASN A 1 113 ? -4.522 9.732 7.246 1.00 91.25 113 ASN A N 1
ATOM 856 C CA . ASN A 1 113 ? -3.537 9.932 8.301 1.00 91.25 113 ASN A CA 1
ATOM 857 C C . ASN A 1 113 ? -3.933 9.334 9.665 1.00 91.25 113 ASN A C 1
ATOM 859 O O . ASN A 1 113 ? -3.108 9.399 10.576 1.00 91.25 113 ASN A O 1
ATOM 863 N N . MET A 1 114 ? -5.119 8.728 9.812 1.00 95.94 114 MET A N 1
ATOM 864 C CA . MET A 1 114 ? -5.538 8.100 11.069 1.00 95.94 114 MET A CA 1
ATOM 865 C C . MET A 1 114 ? -4.550 7.017 11.505 1.00 95.94 114 MET A C 1
ATOM 867 O O . MET A 1 114 ? -4.024 6.245 10.693 1.00 95.94 114 MET A O 1
ATOM 871 N N . SER A 1 115 ? -4.339 6.925 12.814 1.00 96.00 115 SER A N 1
ATOM 872 C CA . SER A 1 115 ? -3.716 5.757 13.424 1.00 96.00 115 SER A CA 1
ATOM 873 C C . SER A 1 115 ? -4.582 4.516 13.202 1.00 96.00 115 SER A C 1
ATOM 875 O O . SER A 1 115 ? -5.799 4.600 13.009 1.00 96.00 115 SER A O 1
ATOM 877 N N . LEU A 1 116 ? -3.971 3.333 13.294 1.00 95.50 116 LEU A N 1
ATOM 878 C CA . LEU A 1 116 ? -4.700 2.067 13.186 1.00 95.50 116 LEU A CA 1
ATOM 879 C C . LEU A 1 116 ? -5.895 2.001 14.158 1.00 95.50 116 LEU A C 1
ATOM 881 O O . LEU A 1 116 ? -6.978 1.557 13.784 1.00 95.50 116 LEU A O 1
ATOM 885 N N . LYS A 1 117 ? -5.714 2.488 15.392 1.00 96.62 117 LYS A N 1
ATOM 886 C CA . LYS A 1 117 ? -6.746 2.475 16.438 1.00 96.62 117 LYS A CA 1
ATOM 887 C C . LYS A 1 117 ? -7.912 3.411 16.117 1.00 96.62 117 LYS A C 1
ATOM 889 O O . LYS A 1 117 ? -9.064 3.057 16.361 1.00 96.62 117 LYS A O 1
ATOM 894 N N . GLU A 1 118 ? -7.632 4.600 15.590 1.00 97.38 118 GLU A N 1
ATOM 895 C CA . GLU A 1 118 ? -8.670 5.542 15.153 1.00 97.38 118 GLU A CA 1
ATOM 896 C C . GLU A 1 118 ? -9.455 4.976 13.976 1.00 97.38 118 GLU A C 1
ATOM 898 O O . GLU A 1 118 ? -10.686 4.955 14.018 1.00 97.38 118 GLU A O 1
ATOM 903 N N . PHE A 1 119 ? -8.753 4.428 12.982 1.00 97.62 119 PHE A N 1
ATOM 904 C CA . PHE A 1 119 ? -9.386 3.814 11.823 1.00 97.62 119 PHE A CA 1
ATOM 905 C C . PHE A 1 119 ? -10.262 2.619 12.213 1.00 97.62 119 PHE A C 1
ATOM 907 O O . PHE A 1 119 ? -11.392 2.509 11.745 1.00 97.62 119 PHE A O 1
ATOM 914 N N . GLN A 1 120 ? -9.797 1.770 13.133 1.00 96.25 120 GLN A N 1
ATOM 915 C CA . GLN A 1 120 ? -10.587 0.657 13.661 1.00 96.25 120 GLN A CA 1
ATOM 916 C C . GLN A 1 120 ? -11.873 1.146 14.340 1.00 96.25 120 GLN A C 1
ATOM 918 O O . GLN A 1 120 ? -12.954 0.628 14.061 1.00 96.25 120 GLN A O 1
ATOM 923 N N . LYS A 1 121 ? -11.785 2.161 15.211 1.00 96.75 121 LYS A N 1
ATOM 924 C CA . LYS A 1 121 ? -12.965 2.744 15.871 1.00 96.75 121 LYS A CA 1
ATOM 925 C C . LYS A 1 121 ? -13.949 3.324 14.857 1.00 96.75 121 LYS A C 1
ATOM 927 O O . LYS A 1 121 ? -15.150 3.092 14.980 1.00 96.75 121 LYS A O 1
ATOM 932 N N . TRP A 1 122 ? -13.445 4.056 13.865 1.00 95.38 122 TRP A N 1
ATOM 933 C CA . TRP A 1 122 ? -14.250 4.610 12.782 1.00 95.38 122 TRP A CA 1
ATOM 934 C C . TRP A 1 122 ? -14.952 3.507 11.982 1.00 95.38 122 TRP A C 1
ATOM 936 O O . TRP A 1 122 ? -16.167 3.571 11.811 1.00 95.38 122 TRP A O 1
ATOM 946 N N . ALA A 1 123 ? -14.225 2.465 11.574 1.00 94.38 123 ALA A N 1
ATOM 947 C CA . ALA A 1 123 ? -14.763 1.366 10.779 1.00 94.38 123 ALA A CA 1
ATOM 948 C C . ALA A 1 123 ? -15.830 0.572 11.547 1.00 94.38 123 ALA A C 1
ATOM 950 O O . ALA A 1 123 ? -16.872 0.254 10.983 1.00 94.38 123 ALA A O 1
ATOM 951 N N . ILE A 1 124 ? -15.622 0.312 12.845 1.00 93.44 124 ILE A N 1
ATOM 952 C CA . ILE A 1 124 ? -16.629 -0.333 13.704 1.00 93.44 124 ILE A CA 1
ATOM 953 C C . ILE A 1 124 ? -17.872 0.550 13.832 1.00 93.44 124 ILE A C 1
ATOM 955 O O . ILE A 1 124 ? -18.991 0.053 13.725 1.00 93.44 124 ILE A O 1
ATOM 959 N N . LYS A 1 125 ? -17.694 1.857 14.063 1.00 92.56 125 LYS A N 1
ATOM 960 C CA . LYS A 1 125 ? -18.814 2.801 14.166 1.00 92.56 125 LYS A CA 1
ATOM 961 C C . LYS A 1 125 ? -19.608 2.855 12.863 1.00 92.56 125 LYS A C 1
ATOM 963 O O . LYS A 1 125 ? -20.833 2.847 12.918 1.00 92.56 125 LYS A O 1
ATOM 968 N N . LEU A 1 126 ? -18.923 2.893 11.720 1.00 90.62 126 LEU A N 1
ATOM 969 C CA . LEU A 1 126 ? -19.550 2.852 10.405 1.00 90.62 126 LEU A CA 1
ATOM 970 C C . LEU A 1 126 ? -20.290 1.525 10.212 1.00 90.62 126 LEU A C 1
ATOM 972 O O . LEU A 1 126 ? -21.483 1.542 9.973 1.00 90.62 126 LEU A O 1
ATOM 976 N N . GLY A 1 127 ? -19.638 0.379 10.406 1.00 87.94 127 GLY A N 1
ATOM 977 C CA . GLY A 1 127 ? -20.264 -0.932 10.209 1.00 87.94 127 GLY A CA 1
ATOM 978 C C . GLY A 1 127 ? -21.492 -1.188 11.092 1.00 87.94 127 GLY A C 1
ATOM 979 O O . GLY A 1 127 ? -22.396 -1.894 10.667 1.00 87.94 127 GLY A O 1
ATOM 980 N N . LYS A 1 128 ? -21.552 -0.602 12.296 1.00 87.69 128 LYS A N 1
ATOM 981 C CA . LYS A 1 128 ? -22.709 -0.726 13.201 1.00 87.69 128 LYS A CA 1
ATOM 982 C C . LYS A 1 128 ? -23.862 0.223 12.880 1.00 87.69 128 LYS A C 1
ATOM 984 O O . LYS A 1 128 ? -25.004 -0.128 13.140 1.00 87.69 128 LYS A O 1
ATOM 989 N N . ASN A 1 129 ? -23.559 1.421 12.381 1.00 82.50 129 ASN A N 1
ATOM 990 C CA . ASN A 1 129 ? -24.527 2.521 12.312 1.00 82.50 129 ASN A CA 1
ATOM 991 C C . ASN A 1 129 ? -24.757 3.052 10.890 1.00 82.50 129 ASN A C 1
ATOM 993 O O . ASN A 1 129 ? -25.503 4.012 10.721 1.00 82.50 129 ASN A O 1
ATOM 997 N N . ALA A 1 130 ? -24.067 2.528 9.874 1.00 74.25 130 ALA A N 1
ATOM 998 C CA . ALA A 1 130 ? -24.131 3.071 8.524 1.00 74.25 130 ALA A CA 1
ATOM 999 C C . ALA A 1 130 ? -25.527 2.893 7.932 1.00 74.25 130 ALA A C 1
ATOM 1001 O O . ALA A 1 130 ? -25.886 1.795 7.523 1.00 74.25 130 ALA A O 1
ATOM 1002 N N . MET A 1 131 ? -26.256 4.007 7.851 1.00 68.19 131 MET A N 1
ATOM 1003 C CA . MET A 1 131 ? -27.413 4.239 6.985 1.00 68.19 131 MET A CA 1
ATOM 1004 C C . MET A 1 131 ? -28.535 3.190 7.045 1.00 68.19 131 MET A C 1
ATOM 1006 O O . MET A 1 131 ? -29.384 3.177 6.160 1.00 68.19 131 MET A O 1
ATOM 1010 N N . ALA A 1 132 ? -28.584 2.355 8.090 1.00 60.94 132 ALA A N 1
ATOM 1011 C CA . ALA A 1 132 ? -29.597 1.311 8.252 1.00 60.94 132 ALA A CA 1
ATOM 1012 C C . ALA A 1 132 ? -31.029 1.876 8.234 1.00 60.94 132 ALA A C 1
ATOM 1014 O O . ALA A 1 132 ? -31.949 1.203 7.789 1.00 60.94 132 ALA A O 1
ATOM 1015 N N . GLU A 1 133 ? -31.205 3.127 8.668 1.00 66.25 133 GLU A N 1
ATOM 1016 C CA . GLU A 1 133 ? -32.496 3.824 8.662 1.00 66.25 133 GLU A CA 1
ATOM 1017 C C . GLU A 1 133 ? -32.758 4.620 7.369 1.00 66.25 133 GLU A C 1
ATOM 1019 O O . GLU A 1 133 ? -33.906 4.907 7.048 1.00 66.25 133 GLU A O 1
ATOM 1024 N N . GLN A 1 134 ? -31.716 5.002 6.620 1.00 70.31 134 GLN A N 1
ATOM 1025 C CA . GLN A 1 134 ? -31.836 5.868 5.435 1.00 70.31 134 GLN A CA 1
ATOM 1026 C C . GLN A 1 134 ? -31.842 5.103 4.107 1.00 70.31 134 GLN A C 1
ATOM 1028 O O . GLN A 1 134 ? -32.221 5.673 3.085 1.00 70.31 134 GLN A O 1
ATOM 1033 N N . TRP A 1 135 ? -31.386 3.851 4.101 1.00 69.50 135 TRP A N 1
ATOM 1034 C CA . TRP A 1 135 ? -31.344 2.970 2.925 1.00 69.50 135 TRP A CA 1
ATOM 1035 C C . TRP A 1 135 ? -32.325 1.799 3.040 1.00 69.50 135 TRP A C 1
ATOM 1037 O O . TRP A 1 135 ? -32.080 0.762 2.427 1.00 69.50 135 TRP A O 1
ATOM 1047 N N . GLY A 1 136 ? -33.369 1.978 3.862 1.00 56.72 136 GLY A N 1
ATOM 1048 C CA . GLY A 1 136 ? -34.435 0.999 4.091 1.00 56.72 136 GLY A CA 1
ATOM 1049 C C . GLY A 1 136 ? -34.923 0.332 2.815 1.00 56.72 136 GLY A C 1
ATOM 1050 O O . GLY A 1 136 ? -35.182 1.065 1.832 1.00 56.72 136 GLY A O 1
#